Protein AF-A0A5J4L5X2-F1 (afdb_monomer)

Foldseek 3Di:
DDDDDDDDDDDPPPDDPDPPDDDPPDPDPVVVVVVVVVVVVVVVLVVQLVVQLVVLLVVLVPDPDPDPVVSVVSSVVSSVVSSVVVVVVVVVVVVVVVVVVVVVVVVVVVVVVVVVVVVVVVVVVVVVVVVVVVVD

Radius of gyration: 32.95 Å; Cα contacts (8 Å, |Δi|>4): 18; chains: 1; bounding box: 80×50×96 Å

Sequence (136 aa):
MTDSRTPDRPSPDGRPPGGRSRDGRAPDRRTVQAGIARMEGYLLWQAETDRARTDAEALVDALDWPTTAQRDELVALLARRQLDLSRQSVARVATRALQLRREYQQRYDALRRRVLVAALALLTALVLLNALLLAR

Mean predicted aligned error: 17.94 Å

Structure (mmCIF, N/CA/C/O backbone):
data_AF-A0A5J4L5X2-F1
#
_entry.id   AF-A0A5J4L5X2-F1
#
loop_
_atom_site.group_PDB
_atom_site.id
_atom_site.type_symbol
_atom_site.label_atom_id
_atom_site.label_alt_id
_atom_site.label_comp_id
_atom_site.label_asym_id
_atom_site.label_entity_id
_atom_site.label_seq_id
_atom_site.pdbx_PDB_ins_code
_atom_site.Cartn_x
_atom_site.Cartn_y
_atom_site.Cartn_z
_atom_site.occupancy
_atom_site.B_iso_or_equiv
_atom_site.auth_seq_id
_atom_site.auth_comp_id
_atom_site.auth_asym_id
_atom_site.auth_atom_id
_atom_site.pdbx_PDB_model_num
ATOM 1 N N . MET A 1 1 ? 50.137 28.278 51.235 1.00 44.22 1 MET A N 1
ATOM 2 C CA . MET A 1 1 ? 50.194 27.397 50.053 1.00 44.22 1 MET A CA 1
ATOM 3 C C . MET A 1 1 ? 49.083 27.853 49.129 1.00 44.22 1 MET A C 1
ATOM 5 O O . MET A 1 1 ? 47.921 27.556 49.356 1.00 44.22 1 MET A O 1
ATOM 9 N N . THR A 1 2 ? 49.454 28.773 48.252 1.00 45.34 2 THR A N 1
ATOM 10 C CA . THR A 1 2 ? 48.598 29.596 47.398 1.00 45.34 2 THR A CA 1
ATOM 11 C C . THR A 1 2 ? 48.347 28.822 46.109 1.00 45.34 2 THR A C 1
ATOM 13 O O . THR A 1 2 ? 49.321 28.420 45.481 1.00 45.34 2 THR A O 1
ATOM 16 N N . ASP A 1 3 ? 47.093 28.615 45.709 1.00 52.06 3 ASP A N 1
ATOM 17 C CA . ASP A 1 3 ? 46.786 28.233 44.328 1.00 52.06 3 ASP A CA 1
ATOM 18 C C . ASP A 1 3 ? 45.754 29.207 43.759 1.00 52.06 3 ASP A C 1
ATOM 20 O O . ASP A 1 3 ? 44.618 29.322 44.226 1.00 52.06 3 ASP A O 1
ATOM 24 N N . SER A 1 4 ? 46.237 29.982 42.798 1.00 51.19 4 SER A N 1
ATOM 25 C CA . SER A 1 4 ? 45.573 31.088 42.135 1.00 51.19 4 SER A CA 1
ATOM 26 C C . SER A 1 4 ? 44.853 30.541 40.912 1.00 51.19 4 SER A C 1
ATOM 28 O O . SER A 1 4 ? 45.456 30.399 39.850 1.00 51.19 4 SER A O 1
ATOM 30 N N . ARG A 1 5 ? 43.556 30.245 41.028 1.00 56.59 5 ARG A N 1
ATOM 31 C CA . ARG A 1 5 ? 42.747 29.873 39.863 1.00 56.59 5 ARG A CA 1
ATOM 32 C C . ARG A 1 5 ? 41.981 31.090 39.343 1.00 56.59 5 ARG A C 1
ATOM 34 O O . ARG A 1 5 ? 40.914 31.445 39.832 1.00 56.59 5 ARG A O 1
ATOM 41 N N . THR A 1 6 ? 42.589 31.736 38.354 1.00 67.31 6 THR A N 1
ATOM 42 C CA . THR A 1 6 ? 42.035 32.784 37.490 1.00 67.31 6 THR A CA 1
ATOM 43 C C . THR A 1 6 ? 40.705 32.334 36.866 1.00 67.31 6 THR A C 1
ATOM 45 O O . THR A 1 6 ? 40.677 31.267 36.251 1.00 67.31 6 THR A O 1
ATOM 48 N N . PRO A 1 7 ? 39.606 33.103 36.968 1.00 58.44 7 PRO A N 1
ATOM 49 C CA . PRO A 1 7 ? 38.406 32.829 36.193 1.00 58.44 7 PRO A CA 1
ATOM 50 C C . PRO A 1 7 ? 38.572 33.415 34.786 1.00 58.44 7 PRO A C 1
ATOM 52 O O . PRO A 1 7 ? 38.652 34.631 34.601 1.00 58.44 7 PRO A O 1
ATOM 55 N N . ASP A 1 8 ? 38.652 32.521 33.806 1.00 63.00 8 ASP A N 1
ATOM 56 C CA . ASP A 1 8 ? 38.657 32.833 32.381 1.00 63.00 8 ASP A CA 1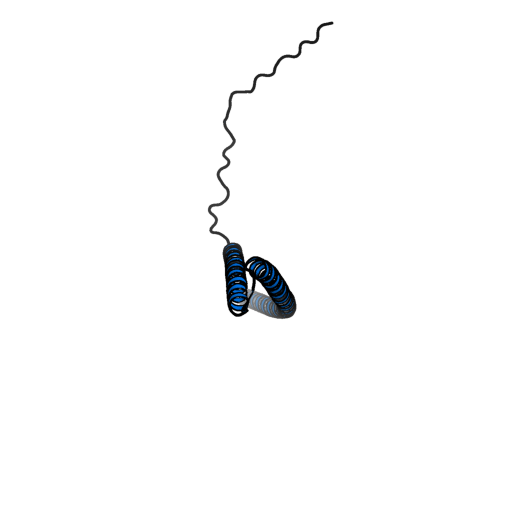
ATOM 57 C C . ASP A 1 8 ? 37.334 33.525 31.997 1.00 63.00 8 ASP A C 1
ATOM 59 O O . ASP A 1 8 ? 36.243 33.036 32.307 1.00 63.00 8 ASP A O 1
ATOM 63 N N . ARG A 1 9 ? 37.414 34.716 31.394 1.00 65.50 9 ARG A N 1
ATOM 64 C CA . ARG A 1 9 ? 36.236 35.486 30.964 1.00 65.50 9 ARG A CA 1
ATOM 65 C C . ARG A 1 9 ? 35.736 34.929 29.628 1.00 65.50 9 ARG A C 1
ATOM 67 O O . ARG A 1 9 ? 36.543 34.782 28.714 1.00 65.50 9 ARG A O 1
ATOM 74 N N . PRO A 1 10 ? 34.423 34.720 29.434 1.00 56.03 10 PRO A N 1
ATOM 75 C CA . PRO A 1 10 ? 33.899 34.405 28.114 1.00 56.03 10 PRO A CA 1
ATOM 76 C C . PRO A 1 10 ? 34.082 35.604 27.169 1.00 56.03 10 PRO A C 1
ATOM 78 O O . PRO A 1 10 ? 33.664 36.725 27.462 1.00 56.03 10 PRO A O 1
ATOM 81 N N . SER A 1 11 ? 34.738 35.342 26.039 1.00 58.25 11 SER A N 1
ATOM 82 C CA . SER A 1 11 ? 34.947 36.282 24.936 1.00 58.25 11 SER A CA 1
ATOM 83 C C . SER A 1 11 ? 33.599 36.760 24.354 1.00 58.25 11 SER A C 1
ATOM 85 O O . SER A 1 11 ? 32.712 35.928 24.149 1.00 58.25 11 SER A O 1
ATOM 87 N N . PRO A 1 12 ? 33.406 38.065 24.074 1.00 59.25 12 PRO A N 1
ATOM 88 C CA . PRO A 1 12 ? 32.102 38.650 23.754 1.00 59.25 12 PRO A CA 1
ATOM 89 C C . PRO A 1 12 ? 31.743 38.620 22.259 1.00 59.25 12 PRO A C 1
ATOM 91 O O . PRO A 1 12 ? 30.860 39.365 21.837 1.00 59.25 12 PRO A O 1
ATOM 94 N N . ASP A 1 13 ? 32.388 37.789 21.436 1.00 59.22 13 ASP A N 1
ATOM 95 C CA . ASP A 1 13 ? 32.025 37.696 20.017 1.00 59.22 13 ASP A CA 1
ATOM 96 C C . ASP A 1 13 ? 30.954 36.619 19.814 1.00 59.22 13 ASP A C 1
ATOM 98 O O . ASP A 1 13 ? 31.201 35.495 19.377 1.00 59.22 13 ASP A O 1
ATOM 102 N N . GLY A 1 14 ? 29.724 36.974 20.188 1.00 57.12 14 GLY A N 1
ATOM 103 C CA . GLY A 1 14 ? 28.508 36.190 19.973 1.00 57.12 14 GLY A CA 1
ATOM 104 C C . GLY A 1 14 ? 28.081 36.130 18.505 1.00 57.12 14 GLY A C 1
ATOM 105 O O . GLY A 1 14 ? 26.897 36.276 18.205 1.00 57.12 14 GLY A O 1
ATOM 106 N N . ARG A 1 15 ? 29.021 35.929 17.577 1.00 60.62 15 ARG A N 1
ATOM 107 C CA . ARG A 1 15 ? 28.717 35.699 16.167 1.00 60.62 15 ARG A CA 1
ATOM 108 C C . ARG A 1 15 ? 28.731 34.190 15.903 1.00 60.62 15 ARG A C 1
ATOM 110 O O . ARG A 1 15 ? 29.796 33.636 15.633 1.00 60.62 15 ARG A O 1
ATOM 117 N N . PRO A 1 16 ? 27.583 33.484 15.959 1.00 58.62 16 PRO A N 1
ATOM 118 C CA . PRO A 1 16 ? 27.545 32.128 15.440 1.00 58.62 16 PRO A CA 1
ATOM 119 C C . PRO A 1 16 ? 27.923 32.175 13.948 1.00 58.62 16 PRO A C 1
ATOM 121 O O . PRO A 1 16 ? 27.412 33.035 13.217 1.00 58.62 16 PRO A O 1
ATOM 124 N N . PRO A 1 17 ? 28.828 31.299 13.473 1.00 48.91 17 PRO A N 1
ATOM 125 C CA . PRO A 1 17 ? 29.139 31.205 12.056 1.00 48.91 17 PRO A CA 1
ATOM 126 C C . PRO A 1 17 ? 27.838 30.942 11.311 1.00 48.91 17 PRO A C 1
ATOM 128 O O . PRO A 1 17 ? 27.0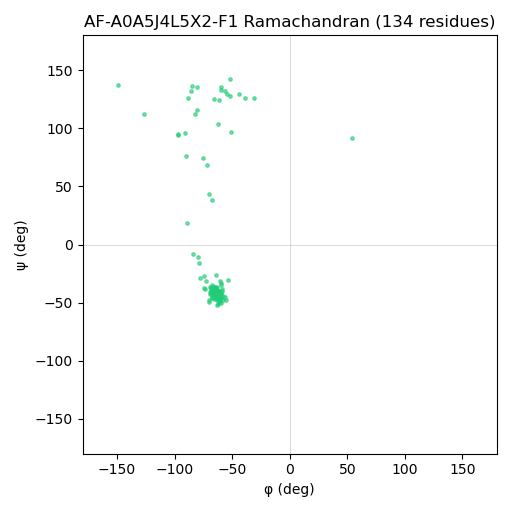35 30.108 11.728 1.00 48.91 17 PRO A O 1
ATOM 131 N N . GLY A 1 18 ? 27.621 31.703 10.239 1.00 50.56 18 GLY A N 1
ATOM 132 C CA . GLY A 1 18 ? 26.414 31.652 9.433 1.00 50.56 18 GLY A CA 1
ATOM 133 C C . GLY A 1 18 ? 26.081 30.226 9.017 1.00 50.56 18 GLY A C 1
ATOM 134 O O . GLY A 1 18 ? 26.557 29.738 7.994 1.00 50.56 18 GLY A O 1
ATOM 135 N N . GLY A 1 19 ? 25.193 29.594 9.780 1.00 50.66 19 GLY A N 1
ATOM 136 C CA . GLY A 1 19 ? 24.414 28.447 9.362 1.00 50.66 19 GLY A CA 1
ATOM 137 C C . GLY A 1 19 ? 23.380 28.936 8.363 1.00 50.66 19 GLY A C 1
ATOM 138 O O . GLY A 1 19 ? 22.194 28.986 8.668 1.00 50.66 19 GLY A O 1
ATOM 139 N N . ARG A 1 20 ? 23.835 29.363 7.177 1.00 54.12 20 ARG A N 1
ATOM 140 C CA . ARG A 1 20 ? 22.948 29.487 6.025 1.00 54.12 20 ARG A CA 1
ATOM 141 C C . ARG A 1 20 ? 22.443 28.085 5.740 1.00 54.12 20 ARG A C 1
ATOM 143 O O . ARG A 1 20 ? 23.182 27.221 5.273 1.00 54.12 20 ARG A O 1
ATOM 150 N N . SER A 1 21 ? 21.197 27.899 6.148 1.00 51.59 21 SER A N 1
ATOM 151 C CA . SER A 1 21 ? 20.346 26.749 5.946 1.00 51.59 21 SER A CA 1
ATOM 152 C C . SER A 1 21 ? 20.649 26.046 4.633 1.00 51.59 21 SER A C 1
ATOM 154 O O . SER A 1 21 ? 20.650 26.656 3.563 1.00 51.59 21 SER A O 1
ATOM 156 N N . ARG A 1 22 ? 20.898 24.743 4.769 1.00 54.69 22 ARG A N 1
ATOM 157 C CA . ARG A 1 22 ? 20.899 23.757 3.696 1.00 54.69 22 ARG A CA 1
ATOM 158 C C . ARG A 1 22 ? 19.762 24.033 2.711 1.00 54.69 22 ARG A C 1
ATOM 160 O O . ARG A 1 22 ? 18.600 24.078 3.099 1.00 54.69 22 ARG A O 1
ATOM 167 N N . ASP A 1 23 ? 20.156 24.142 1.450 1.00 51.75 23 ASP A N 1
ATOM 168 C CA . ASP A 1 23 ? 19.454 23.608 0.293 1.00 51.75 23 ASP A CA 1
ATOM 169 C C . ASP A 1 23 ? 17.980 24.004 0.128 1.00 51.75 23 ASP A C 1
ATOM 171 O O . ASP A 1 23 ? 17.064 23.257 0.458 1.00 51.75 23 ASP A O 1
ATOM 175 N N . GLY A 1 24 ? 17.752 25.100 -0.601 1.00 53.69 24 GLY A N 1
ATOM 176 C CA . GLY A 1 24 ? 16.531 25.316 -1.390 1.00 53.69 24 GLY A CA 1
ATOM 177 C C . GLY A 1 24 ? 16.406 24.347 -2.579 1.00 53.69 24 GLY A C 1
ATOM 178 O O . GLY A 1 24 ? 15.999 24.743 -3.669 1.00 53.69 24 GLY A O 1
ATOM 179 N N . ARG A 1 25 ? 16.806 23.080 -2.412 1.00 63.19 25 ARG A N 1
ATOM 180 C CA . ARG A 1 25 ? 16.616 22.033 -3.416 1.00 63.19 25 ARG A CA 1
ATOM 181 C C . ARG A 1 25 ? 15.184 21.545 -3.273 1.00 63.19 25 ARG A C 1
ATOM 183 O O . ARG A 1 25 ? 14.833 20.987 -2.235 1.00 63.19 25 ARG A O 1
ATOM 190 N N . ALA A 1 26 ? 14.374 21.759 -4.310 1.00 66.69 26 ALA A N 1
ATOM 191 C CA . ALA A 1 26 ? 13.047 21.162 -4.403 1.00 66.69 26 ALA A CA 1
ATOM 192 C C . ALA A 1 26 ? 13.140 19.682 -3.982 1.00 66.69 26 ALA A C 1
ATOM 194 O O . ALA A 1 26 ? 14.056 18.990 -4.446 1.00 66.69 26 ALA A O 1
ATOM 195 N N . PRO A 1 27 ? 12.279 19.220 -3.057 1.00 68.69 27 PRO A N 1
ATOM 196 C CA . PRO A 1 27 ? 12.388 17.878 -2.511 1.00 68.69 27 PRO A CA 1
ATOM 197 C C . PRO A 1 27 ? 12.386 16.870 -3.658 1.00 68.69 27 PRO A C 1
ATOM 199 O O . PRO A 1 27 ? 11.548 16.938 -4.559 1.00 68.69 27 PRO A O 1
ATOM 202 N N . ASP A 1 28 ? 13.371 15.969 -3.647 1.00 83.88 28 ASP A N 1
ATOM 203 C CA . ASP A 1 28 ? 13.492 14.926 -4.660 1.00 83.88 28 ASP A CA 1
ATOM 204 C C . ASP A 1 28 ? 12.163 14.166 -4.784 1.00 83.88 28 ASP A C 1
ATOM 206 O O . ASP A 1 28 ? 11.481 13.885 -3.798 1.00 83.88 28 ASP A O 1
ATOM 210 N N . ARG A 1 29 ? 11.780 13.785 -6.003 1.00 79.56 29 ARG A N 1
ATOM 211 C CA . ARG A 1 29 ? 10.499 13.115 -6.269 1.00 79.56 29 ARG A CA 1
ATOM 212 C C . ARG A 1 29 ? 10.304 11.874 -5.391 1.00 79.56 29 ARG A C 1
ATOM 214 O O . ARG A 1 29 ? 9.178 11.540 -5.030 1.00 79.56 29 ARG A O 1
ATOM 221 N N . ARG A 1 30 ? 11.397 11.202 -5.012 1.00 77.81 30 ARG A N 1
ATOM 222 C CA . ARG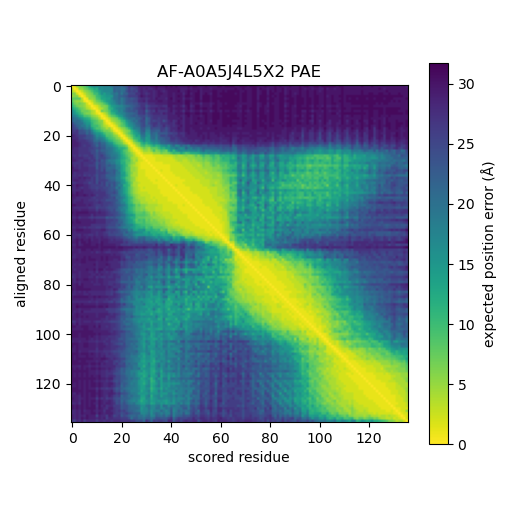 A 1 30 ? 11.376 10.049 -4.101 1.00 77.81 30 ARG A CA 1
ATOM 223 C C . ARG A 1 30 ? 11.018 10.424 -2.665 1.00 77.81 30 ARG A C 1
ATOM 225 O O . ARG A 1 30 ? 10.320 9.648 -2.020 1.00 77.81 30 ARG A O 1
ATOM 232 N N . THR A 1 31 ? 11.462 11.578 -2.165 1.00 83.31 31 THR A N 1
ATOM 233 C CA . THR A 1 31 ? 11.133 12.028 -0.803 1.00 83.31 31 THR A CA 1
ATOM 234 C C . THR A 1 31 ? 9.685 12.491 -0.719 1.00 83.31 31 THR A C 1
ATOM 236 O O . THR A 1 31 ? 9.000 12.134 0.237 1.00 83.31 31 THR A O 1
ATOM 239 N N . VAL A 1 32 ? 9.184 13.173 -1.755 1.00 86.38 32 VAL A N 1
ATOM 240 C CA . VAL A 1 32 ? 7.758 13.521 -1.874 1.00 86.38 32 VAL A CA 1
ATOM 241 C C . VAL A 1 32 ? 6.897 12.256 -1.907 1.00 86.38 32 VAL A C 1
ATOM 243 O O . VAL A 1 32 ? 5.961 12.133 -1.121 1.00 86.38 32 VAL A O 1
ATOM 246 N N . GLN A 1 33 ? 7.254 11.267 -2.736 1.00 84.38 33 GLN A N 1
ATOM 247 C CA .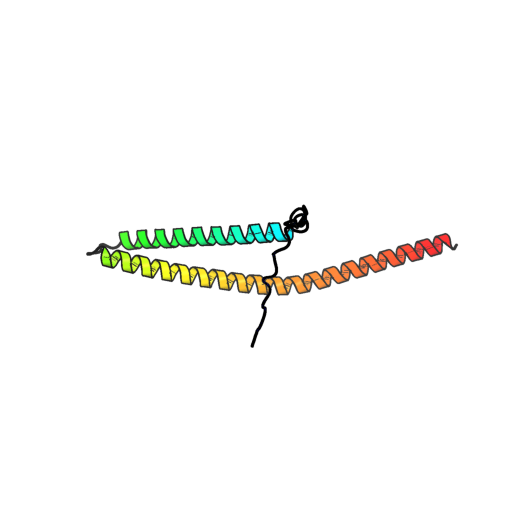 GLN A 1 33 ? 6.514 10.004 -2.814 1.00 84.38 33 GLN A CA 1
ATOM 248 C C . GLN A 1 33 ? 6.534 9.226 -1.489 1.00 84.38 33 GLN A C 1
ATOM 250 O O . GLN A 1 33 ? 5.520 8.653 -1.095 1.00 84.38 33 GLN A O 1
ATOM 255 N N . ALA A 1 34 ? 7.674 9.204 -0.792 1.00 84.38 34 ALA A N 1
ATOM 256 C CA . ALA A 1 34 ? 7.787 8.564 0.516 1.00 84.38 34 ALA A CA 1
ATOM 257 C C . ALA A 1 34 ? 6.933 9.275 1.579 1.00 84.38 34 ALA A C 1
ATOM 259 O O . ALA A 1 34 ? 6.327 8.614 2.422 1.00 84.38 34 ALA A O 1
ATOM 260 N N . GLY A 1 35 ? 6.854 10.608 1.519 1.00 88.69 35 GLY A N 1
ATOM 261 C CA . GLY A 1 35 ? 5.976 11.407 2.370 1.00 88.69 35 GLY A CA 1
ATOM 262 C C . GLY A 1 35 ? 4.499 11.092 2.137 1.00 88.69 35 GLY A C 1
ATOM 263 O O . GLY A 1 35 ? 3.783 10.819 3.098 1.00 88.69 35 GLY A O 1
ATOM 264 N N . ILE A 1 36 ? 4.065 11.051 0.872 1.00 91.69 36 ILE A N 1
ATOM 265 C CA . ILE A 1 36 ? 2.686 10.703 0.491 1.00 91.69 36 ILE A CA 1
ATOM 266 C C . ILE A 1 36 ? 2.328 9.298 0.980 1.00 91.69 36 ILE A C 1
ATOM 268 O O . ILE A 1 36 ? 1.349 9.148 1.701 1.00 91.69 36 ILE A O 1
ATOM 272 N N . ALA A 1 37 ? 3.166 8.294 0.706 1.00 83.94 37 ALA A N 1
ATOM 273 C CA . ALA A 1 37 ? 2.910 6.920 1.142 1.00 83.94 37 ALA A CA 1
ATOM 274 C C . ALA A 1 37 ? 2.796 6.791 2.674 1.00 83.94 37 ALA A C 1
ATOM 276 O O . ALA A 1 37 ? 2.006 5.997 3.186 1.00 83.94 37 ALA A O 1
ATOM 277 N N . ARG A 1 38 ? 3.572 7.582 3.428 1.00 87.12 38 ARG A N 1
ATOM 278 C CA . ARG A 1 38 ? 3.488 7.609 4.894 1.00 87.12 38 ARG A CA 1
ATOM 279 C C . ARG A 1 38 ? 2.183 8.240 5.380 1.00 87.12 38 ARG A C 1
ATOM 281 O O . ARG A 1 38 ? 1.600 7.730 6.333 1.00 87.12 38 ARG A O 1
ATOM 288 N N . MET A 1 39 ? 1.737 9.322 4.741 1.00 93.62 39 MET A N 1
ATOM 289 C CA . MET A 1 39 ? 0.457 9.962 5.054 1.00 93.62 39 MET A CA 1
ATOM 290 C C . MET A 1 39 ? -0.718 9.049 4.708 1.00 93.62 39 MET A C 1
ATOM 292 O O . MET A 1 39 ? -1.572 8.833 5.558 1.00 93.62 39 MET A O 1
ATOM 296 N N . GLU A 1 40 ? -0.724 8.445 3.519 1.00 89.25 40 GLU A N 1
ATOM 297 C CA . GLU A 1 40 ? -1.737 7.464 3.110 1.00 89.25 40 GLU A CA 1
ATOM 298 C C . GLU A 1 40 ? -1.812 6.294 4.095 1.00 89.25 40 GLU A C 1
ATOM 300 O O . GLU A 1 40 ? -2.899 5.931 4.534 1.00 89.25 40 GLU A O 1
ATOM 305 N N . GLY A 1 41 ? -0.664 5.748 4.514 1.00 88.50 41 GLY A N 1
ATOM 306 C CA . GLY A 1 41 ? -0.621 4.675 5.508 1.00 88.50 41 GLY A CA 1
ATOM 307 C C . GLY A 1 41 ? -1.183 5.092 6.869 1.00 88.50 41 GLY A C 1
ATOM 308 O O . GLY A 1 41 ? -1.904 4.320 7.499 1.00 88.50 41 GLY A O 1
ATOM 309 N N . TYR A 1 42 ? -0.892 6.317 7.314 1.00 89.88 42 TYR A N 1
ATOM 310 C CA . TYR A 1 42 ? -1.458 6.859 8.549 1.00 89.88 42 TYR A CA 1
ATOM 311 C C . TYR A 1 42 ? -2.976 7.056 8.445 1.00 89.88 42 TYR A C 1
ATOM 313 O O . TYR A 1 42 ? -3.699 6.642 9.348 1.00 89.88 42 TYR A O 1
ATOM 321 N N . LEU A 1 43 ? -3.465 7.626 7.341 1.00 93.81 43 LEU A N 1
ATOM 322 C CA . LEU A 1 43 ? -4.894 7.852 7.111 1.00 93.81 43 LEU A CA 1
ATOM 323 C C . LEU A 1 43 ? -5.671 6.536 7.020 1.00 93.81 43 LEU A C 1
ATOM 325 O O . LEU A 1 43 ? -6.735 6.414 7.619 1.00 93.81 43 LEU A O 1
ATOM 329 N N . LEU A 1 44 ? -5.115 5.534 6.335 1.00 92.12 44 LEU A N 1
ATOM 330 C CA . LEU A 1 44 ? -5.709 4.201 6.259 1.00 92.12 44 LEU A CA 1
ATOM 331 C C . LEU A 1 44 ? -5.811 3.563 7.652 1.00 92.12 44 LEU A C 1
ATOM 333 O O . LEU A 1 44 ? -6.835 2.983 7.996 1.00 92.12 44 LEU A O 1
ATOM 337 N N . TRP A 1 45 ? -4.764 3.706 8.471 1.00 87.50 45 TRP A N 1
ATOM 338 C CA . TRP A 1 45 ? -4.750 3.192 9.839 1.00 87.50 4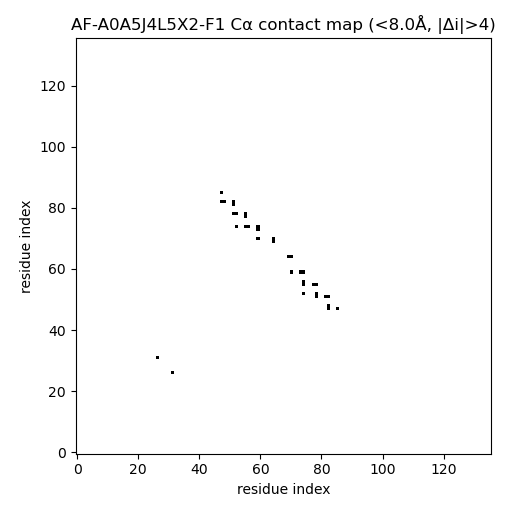5 TRP A CA 1
ATOM 339 C C . TRP A 1 45 ? -5.759 3.904 10.752 1.00 87.50 45 TRP A C 1
ATOM 341 O O . TRP A 1 45 ? -6.417 3.249 11.560 1.00 87.50 45 TRP A O 1
ATOM 351 N N . GLN A 1 46 ? -5.895 5.228 10.628 1.00 89.50 46 GLN A N 1
ATOM 352 C CA . GLN A 1 46 ? -6.914 5.992 11.356 1.00 89.50 46 GLN A CA 1
ATOM 353 C C . GLN A 1 46 ? -8.324 5.532 10.967 1.00 89.50 46 GLN A C 1
ATOM 355 O O . GLN A 1 46 ? -9.090 5.153 11.846 1.00 89.50 46 GLN A O 1
ATOM 360 N N . ALA A 1 47 ? -8.620 5.441 9.666 1.00 90.69 47 ALA A N 1
ATOM 361 C CA . ALA A 1 47 ? -9.925 4.996 9.178 1.00 90.69 47 ALA A CA 1
ATOM 362 C C . ALA A 1 47 ? -10.278 3.568 9.631 1.00 90.69 47 ALA A C 1
ATOM 364 O O . ALA A 1 47 ? -11.415 3.302 10.013 1.00 90.69 47 ALA A O 1
ATOM 365 N N . GLU A 1 48 ? -9.306 2.652 9.628 1.00 86.38 48 GLU A N 1
ATOM 366 C CA . GLU A 1 48 ? -9.499 1.283 10.122 1.00 86.38 48 GLU A CA 1
ATOM 367 C C . GLU A 1 48 ? -9.778 1.250 11.632 1.00 86.38 48 GLU A C 1
ATOM 369 O O . GLU A 1 48 ? -10.602 0.467 12.099 1.00 86.38 48 GLU A O 1
ATOM 374 N N . THR A 1 49 ? -9.118 2.123 12.398 1.00 84.81 49 THR A N 1
ATOM 375 C CA . THR A 1 49 ? -9.326 2.230 13.849 1.00 84.81 49 THR A CA 1
ATOM 376 C C . THR A 1 49 ? -10.720 2.758 14.170 1.00 84.81 49 THR A C 1
ATOM 378 O O . THR A 1 49 ? -11.407 2.184 15.017 1.00 84.81 49 THR A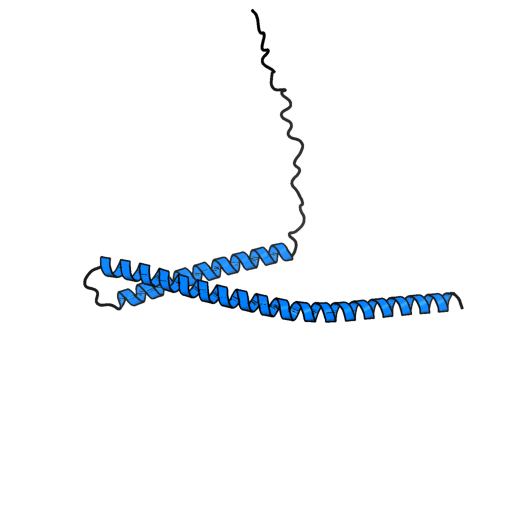 O 1
ATOM 381 N N . ASP A 1 50 ? -11.153 3.808 13.472 1.00 89.44 50 ASP A N 1
ATOM 382 C CA . ASP A 1 50 ? -12.488 4.385 13.641 1.00 89.44 50 ASP A CA 1
ATOM 383 C C . ASP A 1 50 ? -13.569 3.370 13.267 1.00 89.44 50 ASP A C 1
ATOM 385 O O . ASP A 1 50 ? -14.512 3.155 14.026 1.00 89.44 50 ASP A O 1
ATOM 389 N N . ARG A 1 51 ? -13.384 2.655 12.152 1.00 84.75 51 ARG A N 1
ATOM 390 C CA . ARG A 1 51 ? -14.303 1.601 11.718 1.00 84.75 51 ARG A CA 1
ATOM 391 C C . ARG A 1 51 ? -14.412 0.466 12.734 1.00 84.75 51 ARG A C 1
ATOM 393 O O . ARG A 1 51 ? -15.519 0.089 13.102 1.00 84.75 51 ARG A O 1
ATOM 400 N N . ALA A 1 52 ? -13.281 -0.047 13.221 1.00 77.88 52 ALA A N 1
ATOM 401 C CA . ALA A 1 52 ? -13.269 -1.109 14.226 1.00 77.88 52 ALA A CA 1
ATOM 402 C C . ALA A 1 52 ? -13.974 -0.686 15.524 1.00 77.88 52 ALA A C 1
ATOM 404 O O . ALA A 1 52 ? -14.604 -1.515 16.182 1.00 77.88 52 ALA A O 1
ATOM 405 N N . ARG A 1 53 ? -13.885 0.600 15.885 1.00 80.25 53 ARG A N 1
ATOM 406 C CA . ARG A 1 53 ? -14.589 1.164 17.036 1.00 80.25 53 ARG A CA 1
ATOM 407 C C . ARG A 1 53 ? -16.096 1.243 16.801 1.00 80.25 53 ARG A C 1
ATOM 409 O O . ARG A 1 53 ? -16.844 0.758 17.642 1.00 80.25 53 ARG A O 1
ATOM 416 N N . THR A 1 54 ? -16.533 1.793 15.670 1.00 85.81 54 THR A N 1
ATOM 417 C CA . THR A 1 54 ? -17.961 1.875 15.323 1.00 85.81 54 THR A CA 1
ATOM 418 C C . THR A 1 54 ? -18.603 0.491 15.239 1.00 85.81 54 THR A C 1
ATOM 420 O O . THR A 1 54 ? -19.690 0.289 15.773 1.00 85.81 54 THR A O 1
ATOM 423 N N . ASP A 1 55 ? -17.916 -0.483 14.639 1.00 77.31 55 ASP A N 1
ATOM 424 C CA . ASP A 1 55 ? -18.409 -1.860 14.545 1.00 77.31 55 ASP A CA 1
ATOM 425 C C . ASP A 1 55 ? -18.539 -2.512 15.936 1.00 77.31 55 ASP A C 1
ATOM 427 O O . ASP A 1 55 ? -19.503 -3.233 16.197 1.00 77.31 55 ASP A O 1
ATOM 431 N N . ALA A 1 56 ? -17.600 -2.241 16.851 1.00 72.81 56 ALA A N 1
ATOM 432 C CA . ALA A 1 56 ? -17.675 -2.723 18.229 1.00 72.81 56 ALA A CA 1
ATOM 433 C C . ALA A 1 56 ? -18.819 -2.061 19.018 1.00 72.81 56 ALA A C 1
ATOM 435 O O . ALA A 1 56 ? -19.544 -2.756 19.724 1.00 72.81 56 ALA A O 1
ATOM 436 N N . GLU A 1 57 ? -19.013 -0.747 18.880 1.00 75.44 57 GLU A N 1
ATOM 437 C CA . GLU A 1 57 ? -20.119 -0.018 19.517 1.00 75.44 57 GLU A CA 1
ATOM 438 C C . GLU A 1 57 ? -21.481 -0.549 19.032 1.00 75.44 57 GLU A C 1
ATOM 440 O O . GLU A 1 57 ? -22.328 -0.896 19.854 1.00 75.44 57 GLU A O 1
ATOM 445 N N . ALA A 1 58 ? -21.649 -0.734 17.717 1.00 78.44 58 ALA A N 1
ATOM 446 C CA . ALA A 1 58 ? -22.878 -1.264 17.124 1.00 78.44 58 ALA A CA 1
ATOM 447 C C . ALA A 1 58 ? -23.177 -2.713 17.543 1.00 78.44 58 ALA A C 1
ATOM 449 O O . ALA A 1 58 ? -24.332 -3.065 17.785 1.00 78.44 58 ALA A O 1
ATOM 450 N N . LEU A 1 59 ? -22.148 -3.563 17.645 1.00 70.56 59 LEU A N 1
ATOM 451 C CA . LEU A 1 59 ? -22.320 -4.941 18.100 1.00 70.56 59 LEU A CA 1
ATOM 452 C C . LEU A 1 59 ? -22.779 -4.980 19.557 1.00 70.56 59 LEU A C 1
ATOM 454 O O . LEU A 1 59 ? -23.654 -5.768 19.897 1.00 70.56 59 LEU A O 1
ATOM 458 N N . VAL A 1 60 ? -22.204 -4.137 20.415 1.00 69.06 60 VAL A N 1
ATOM 459 C CA . VAL A 1 60 ? -22.554 -4.152 21.833 1.00 69.06 60 VAL A CA 1
ATOM 460 C C . VAL A 1 60 ? -23.890 -3.456 22.104 1.00 69.06 60 VAL A C 1
ATOM 462 O O . VAL A 1 60 ? -24.611 -3.895 22.993 1.00 69.06 60 VAL A O 1
ATOM 465 N N . ASP A 1 61 ? -24.296 -2.475 21.298 1.00 73.12 61 ASP A N 1
ATOM 466 C CA . ASP A 1 61 ? -25.663 -1.927 21.332 1.00 73.12 61 ASP A CA 1
ATOM 467 C C . ASP A 1 61 ? -26.742 -2.939 20.938 1.00 73.12 61 ASP A C 1
ATOM 469 O O . ASP A 1 61 ? -27.879 -2.827 21.389 1.00 73.12 61 ASP A O 1
ATOM 473 N N . ALA A 1 62 ? -26.396 -3.944 20.131 1.00 68.50 62 ALA A N 1
ATOM 474 C CA . ALA A 1 62 ? -27.319 -5.002 19.732 1.00 68.50 62 ALA A CA 1
ATOM 475 C C . ALA A 1 62 ? -27.503 -6.102 20.795 1.00 68.50 62 ALA A C 1
ATOM 477 O O . ALA A 1 62 ? -28.391 -6.944 20.646 1.00 68.50 62 ALA A O 1
ATOM 478 N N . LEU A 1 63 ? -26.680 -6.132 21.850 1.00 63.69 63 LEU A N 1
ATOM 479 C CA . LEU A 1 63 ? -26.891 -7.039 22.976 1.00 63.69 63 LEU A CA 1
ATOM 480 C C . LEU A 1 63 ? -27.854 -6.384 23.974 1.00 63.69 63 LEU A C 1
ATOM 482 O O . LEU A 1 63 ? -27.662 -5.241 24.363 1.00 63.69 63 LEU A O 1
ATOM 486 N N . ASP A 1 64 ? -28.873 -7.111 24.425 1.00 60.69 64 ASP A N 1
ATOM 487 C CA . ASP A 1 64 ? -29.737 -6.692 25.538 1.00 60.69 64 ASP A CA 1
ATOM 488 C C . ASP A 1 64 ? -28.956 -6.886 26.852 1.00 60.69 64 ASP A C 1
ATOM 490 O O . ASP A 1 64 ? -29.073 -7.904 27.541 1.00 60.69 64 ASP A O 1
ATOM 494 N N . TRP A 1 65 ? -27.992 -5.992 27.102 1.00 60.31 65 TRP A N 1
ATOM 495 C CA . TRP A 1 65 ? -27.027 -6.132 28.190 1.00 60.31 65 TRP A CA 1
ATOM 496 C C . TRP A 1 65 ? -27.590 -5.584 29.507 1.00 60.31 65 TRP A C 1
ATOM 498 O O . TRP A 1 65 ? -28.129 -4.481 29.560 1.00 60.31 65 TRP A O 1
ATOM 508 N N . PRO A 1 66 ? -27.399 -6.306 30.621 1.00 59.62 66 PRO A N 1
ATOM 509 C CA . PRO A 1 66 ? -27.934 -5.893 31.912 1.00 59.62 66 PRO A CA 1
ATOM 510 C C . PRO A 1 66 ? -27.110 -4.795 32.613 1.00 59.62 66 PRO A C 1
ATOM 512 O O . PRO A 1 66 ? -27.626 -4.184 33.546 1.00 59.62 66 PRO A O 1
ATOM 515 N N . THR A 1 67 ? -25.852 -4.514 32.215 1.00 68.56 67 THR A N 1
ATOM 516 C CA . THR A 1 67 ? -25.036 -3.431 32.817 1.00 68.56 67 THR A CA 1
ATOM 517 C C . THR A 1 67 ? -24.035 -2.775 31.849 1.00 68.56 67 THR A C 1
ATOM 519 O O . THR A 1 67 ? -23.321 -3.454 31.111 1.00 68.56 67 THR A O 1
ATOM 522 N N . THR A 1 68 ? -23.924 -1.441 31.899 1.00 71.62 68 THR A N 1
ATOM 523 C CA . THR A 1 68 ? -23.054 -0.619 31.028 1.00 71.62 68 THR A CA 1
ATOM 524 C C . THR A 1 68 ? -21.566 -0.965 31.160 1.00 71.62 68 THR A C 1
ATOM 526 O O . THR A 1 68 ? -20.826 -0.913 30.184 1.00 71.62 68 THR A O 1
ATOM 529 N N . ALA A 1 69 ? -21.132 -1.399 32.350 1.00 73.00 69 ALA A N 1
ATOM 530 C CA . ALA A 1 69 ? -19.742 -1.776 32.612 1.00 73.00 69 ALA A CA 1
ATOM 531 C C . ALA A 1 69 ? -19.300 -3.028 31.829 1.00 73.00 69 ALA A C 1
ATOM 533 O O . ALA A 1 69 ? -18.172 -3.092 31.348 1.00 73.00 69 ALA A O 1
ATOM 534 N N . GLN A 1 70 ? -20.197 -4.005 31.653 1.00 70.25 70 GLN A N 1
ATOM 535 C CA . GLN A 1 70 ? -19.920 -5.213 30.866 1.00 70.25 70 GLN A CA 1
ATOM 536 C C . GLN A 1 70 ? -19.881 -4.910 29.362 1.00 70.25 70 GLN A C 1
ATOM 538 O O . GLN A 1 70 ? -19.107 -5.526 28.627 1.00 70.25 70 GLN A O 1
ATOM 543 N N . ARG A 1 71 ? -20.673 -3.924 28.913 1.00 74.56 71 ARG A N 1
ATOM 544 C CA . ARG A 1 71 ? -20.634 -3.400 27.542 1.00 74.56 71 ARG A CA 1
ATOM 545 C C . ARG A 1 71 ? -19.276 -2.777 27.226 1.00 74.56 71 ARG A C 1
ATOM 547 O O . ARG A 1 71 ? -18.652 -3.168 26.243 1.00 74.56 71 ARG A O 1
ATOM 554 N N . ASP A 1 72 ? -18.787 -1.876 28.073 1.00 74.69 72 ASP A N 1
ATOM 555 C CA . ASP A 1 72 ? -17.535 -1.152 27.813 1.00 74.69 72 ASP A CA 1
ATOM 556 C C . ASP A 1 72 ? -16.309 -2.082 27.762 1.00 74.69 72 ASP A C 1
ATOM 558 O O . ASP A 1 72 ? -15.426 -1.917 26.914 1.00 74.69 72 ASP A O 1
ATOM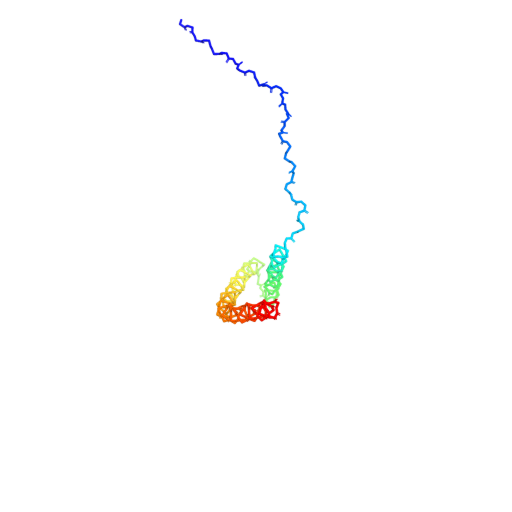 562 N N . GLU A 1 73 ? -16.271 -3.106 28.618 1.00 78.75 73 GLU A N 1
ATOM 563 C CA . GLU A 1 73 ? -15.182 -4.087 28.636 1.00 78.75 73 GLU A CA 1
ATOM 564 C C . GLU A 1 73 ? -15.161 -4.955 27.363 1.00 78.75 73 GLU A C 1
ATOM 566 O O . GLU A 1 73 ? -14.099 -5.178 26.772 1.00 78.75 73 GLU A O 1
ATOM 571 N N . LEU A 1 74 ? -16.334 -5.374 26.873 1.00 77.06 74 LEU A N 1
ATOM 572 C CA . LEU A 1 74 ? -16.466 -6.102 25.607 1.00 77.06 74 LEU A CA 1
ATOM 573 C C . LEU A 1 74 ? -16.083 -5.246 24.397 1.00 77.06 74 LEU A C 1
ATOM 575 O O . LEU A 1 74 ? -15.358 -5.735 23.525 1.00 77.06 74 LEU A O 1
ATOM 579 N N . VAL A 1 75 ? -16.508 -3.976 24.354 1.00 76.31 75 VAL A N 1
ATOM 580 C CA . VAL A 1 75 ? -16.121 -3.031 23.290 1.00 76.31 75 VAL A CA 1
ATOM 581 C C . VAL A 1 75 ? -14.600 -2.895 23.239 1.00 76.31 75 VAL A C 1
ATOM 583 O O . VAL A 1 75 ? -14.004 -3.025 22.167 1.00 76.31 75 VAL A O 1
ATOM 586 N N . ALA A 1 76 ? -13.946 -2.700 24.388 1.00 78.88 76 ALA A N 1
ATOM 587 C CA . ALA A 1 76 ? -12.492 -2.576 24.453 1.00 78.88 76 ALA A CA 1
ATOM 588 C C . ALA A 1 76 ? -11.775 -3.848 23.963 1.00 78.88 76 ALA A C 1
ATOM 590 O O . ALA A 1 76 ? -10.783 -3.766 23.229 1.00 78.88 76 ALA A O 1
ATOM 591 N N . LEU A 1 77 ? -12.284 -5.027 24.332 1.00 81.94 77 LEU A N 1
ATOM 592 C CA . LEU A 1 77 ? -11.694 -6.310 23.952 1.00 81.94 77 LEU A CA 1
ATOM 593 C C . LEU A 1 77 ? -11.856 -6.601 22.450 1.00 81.94 77 LEU A C 1
ATOM 595 O O . LEU A 1 77 ? -10.905 -7.037 21.794 1.00 81.94 77 LEU A O 1
ATOM 599 N N . LEU A 1 78 ? -13.034 -6.316 21.888 1.00 73.88 78 LEU A N 1
ATOM 600 C CA . LEU A 1 78 ? -13.331 -6.474 20.462 1.00 73.88 78 LEU A CA 1
ATOM 601 C C . LEU A 1 78 ? -12.546 -5.487 19.603 1.00 73.88 78 LEU A C 1
ATOM 603 O O . LEU A 1 78 ? -11.924 -5.907 18.627 1.00 73.88 78 LEU A O 1
ATOM 607 N N . ALA A 1 79 ? -12.499 -4.212 19.995 1.00 75.50 79 ALA A N 1
ATOM 608 C CA . ALA A 1 79 ? -11.710 -3.199 19.301 1.00 75.50 79 ALA A CA 1
ATOM 609 C C . ALA A 1 79 ? -10.231 -3.604 19.248 1.00 75.50 79 ALA A C 1
ATOM 611 O O . ALA A 1 79 ? -9.598 -3.555 18.193 1.00 75.50 79 ALA A O 1
ATOM 612 N N . ARG A 1 80 ? -9.683 -4.098 20.365 1.00 83.69 80 ARG A N 1
ATOM 613 C CA . ARG A 1 80 ? -8.294 -4.567 20.414 1.00 83.69 80 ARG A CA 1
ATOM 614 C C . ARG A 1 80 ? -8.060 -5.785 19.525 1.00 83.69 80 ARG A C 1
ATOM 616 O O . ARG A 1 80 ? -7.072 -5.821 18.794 1.00 83.69 80 ARG A O 1
ATOM 623 N N . ARG A 1 81 ? -8.986 -6.747 19.529 1.00 81.62 81 ARG A N 1
ATOM 624 C CA . ARG A 1 81 ? -8.902 -7.939 18.677 1.00 81.62 81 ARG A CA 1
ATOM 625 C C . ARG A 1 81 ? -8.982 -7.600 17.189 1.00 81.62 81 ARG A C 1
ATOM 627 O O . ARG A 1 81 ? -8.199 -8.146 16.414 1.00 81.62 81 ARG A O 1
ATOM 634 N N . GLN A 1 82 ? -9.880 -6.700 16.795 1.00 76.81 82 GLN A N 1
ATOM 635 C CA . GLN A 1 82 ? -10.004 -6.259 15.404 1.00 76.81 82 GLN A CA 1
ATOM 636 C C . GLN A 1 82 ? -8.752 -5.514 14.941 1.00 76.81 82 GLN A C 1
ATOM 638 O O . GLN A 1 82 ? -8.210 -5.835 13.886 1.00 76.81 82 GLN A O 1
ATOM 643 N N . LEU A 1 83 ? -8.206 -4.618 15.767 1.00 81.75 83 LEU A N 1
ATOM 644 C CA . LEU A 1 83 ? -6.952 -3.926 15.458 1.00 81.75 83 LEU A CA 1
ATOM 645 C C . LEU A 1 83 ? -5.778 -4.893 15.262 1.00 81.75 83 LEU A C 1
ATOM 647 O O . LEU A 1 83 ? -4.977 -4.712 14.343 1.00 81.75 83 LEU A O 1
ATOM 651 N N . ASP A 1 84 ? -5.666 -5.926 16.095 1.00 84.31 84 ASP A N 1
ATOM 652 C CA . ASP A 1 84 ? -4.599 -6.918 15.962 1.00 84.31 84 ASP A CA 1
ATOM 653 C C . ASP A 1 84 ? -4.766 -7.781 14.701 1.00 84.31 84 ASP A C 1
ATOM 655 O O . ASP A 1 84 ? -3.778 -8.060 14.011 1.00 84.31 84 ASP A O 1
ATOM 659 N N . LEU A 1 85 ? -5.999 -8.145 14.335 1.00 80.38 85 LEU A N 1
ATOM 660 C CA . LEU A 1 85 ? -6.285 -8.852 13.083 1.00 80.38 85 LEU A CA 1
ATOM 661 C C . LEU A 1 85 ? -5.964 -7.992 11.853 1.00 80.38 85 LEU A C 1
ATOM 663 O O . LEU A 1 85 ? -5.280 -8.474 10.941 1.00 80.38 85 LEU A O 1
ATOM 667 N N . SER A 1 86 ? -6.371 -6.721 11.848 1.00 71.31 86 SER A N 1
ATOM 668 C CA . SER A 1 86 ? -6.078 -5.780 10.760 1.00 71.31 86 SER A CA 1
ATOM 669 C C . SER A 1 86 ? -4.576 -5.501 10.636 1.00 71.31 86 SER A C 1
ATOM 671 O O . SER A 1 86 ? -4.033 -5.470 9.531 1.00 71.31 86 SER A O 1
ATOM 673 N N . ARG A 1 87 ? -3.833 -5.423 11.749 1.00 80.88 87 ARG A N 1
ATOM 674 C CA . ARG A 1 87 ? -2.357 -5.345 11.711 1.00 80.88 87 ARG A CA 1
ATOM 675 C C . ARG A 1 87 ? -1.729 -6.570 11.064 1.00 80.88 87 ARG A C 1
ATOM 677 O O . ARG A 1 87 ? -0.841 -6.436 10.223 1.00 80.88 87 ARG A O 1
ATOM 684 N N . GLN A 1 88 ? -2.172 -7.767 11.441 1.00 82.56 88 GLN A N 1
ATOM 685 C CA . GLN A 1 88 ? -1.622 -9.010 10.901 1.00 82.56 88 GLN A CA 1
ATOM 686 C C . GLN A 1 88 ? -1.942 -9.204 9.415 1.00 82.56 88 GLN A C 1
ATOM 688 O O . GLN A 1 88 ? -1.135 -9.796 8.690 1.00 82.56 88 GLN A O 1
ATOM 693 N N . SER A 1 89 ? -3.112 -8.763 8.952 1.00 73.81 89 SER A N 1
ATOM 694 C CA . SER A 1 89 ? -3.492 -8.852 7.540 1.00 73.81 89 SER A CA 1
ATOM 695 C C . SER A 1 89 ? -2.671 -7.878 6.690 1.00 73.81 89 SER A C 1
ATOM 697 O O . SER A 1 89 ? -2.045 -8.306 5.716 1.00 73.81 89 SER A O 1
ATOM 699 N N . VAL A 1 90 ? -2.547 -6.617 7.117 1.00 77.06 90 VAL A N 1
ATOM 700 C CA . VAL A 1 90 ? -1.723 -5.600 6.442 1.00 77.06 90 VAL A CA 1
ATOM 701 C C . VAL A 1 90 ? -0.250 -6.007 6.419 1.00 77.06 90 VAL A C 1
ATOM 703 O O . VAL A 1 90 ? 0.385 -5.935 5.367 1.00 77.06 90 VAL A O 1
ATOM 706 N N . ALA A 1 91 ? 0.293 -6.512 7.532 1.00 81.25 91 ALA A N 1
ATOM 707 C CA . ALA A 1 91 ? 1.674 -6.990 7.586 1.00 81.25 91 ALA A CA 1
ATOM 708 C C . ALA A 1 91 ? 1.921 -8.139 6.595 1.00 81.25 91 ALA A C 1
ATOM 710 O O . ALA A 1 91 ? 2.898 -8.108 5.845 1.00 81.25 91 ALA A O 1
ATOM 711 N N . ARG A 1 92 ? 1.008 -9.119 6.523 1.00 78.94 92 ARG A N 1
ATOM 712 C CA . ARG A 1 92 ? 1.105 -10.236 5.569 1.00 78.94 92 ARG A CA 1
ATOM 713 C C . ARG A 1 92 ? 1.075 -9.764 4.118 1.00 78.94 92 ARG A C 1
ATOM 715 O O . ARG A 1 92 ? 1.903 -10.211 3.321 1.00 78.94 92 ARG A O 1
ATOM 722 N N . VAL A 1 93 ? 0.163 -8.855 3.774 1.00 75.75 93 VAL A N 1
ATOM 723 C CA . VAL A 1 93 ? 0.069 -8.289 2.419 1.00 75.75 93 VAL A CA 1
ATOM 724 C C . VAL A 1 93 ? 1.325 -7.488 2.079 1.00 75.75 93 VAL A C 1
ATOM 726 O O . VAL A 1 93 ? 1.878 -7.666 0.995 1.00 75.75 93 VAL A O 1
ATOM 729 N N . ALA A 1 94 ? 1.844 -6.686 3.012 1.00 74.56 94 ALA A N 1
ATOM 730 C CA . ALA A 1 94 ? 3.080 -5.932 2.822 1.00 74.56 94 ALA A CA 1
ATOM 731 C C . ALA A 1 94 ? 4.289 -6.852 2.582 1.00 74.56 94 ALA A C 1
ATOM 733 O O . ALA A 1 94 ? 5.068 -6.622 1.654 1.00 74.56 94 ALA A O 1
ATOM 734 N N . THR A 1 95 ? 4.433 -7.934 3.357 1.00 77.62 95 THR A N 1
ATOM 735 C CA . THR A 1 95 ? 5.499 -8.927 3.146 1.00 77.62 95 THR A CA 1
ATOM 736 C C . THR A 1 95 ? 5.393 -9.581 1.771 1.00 77.62 95 THR A C 1
ATOM 738 O O . THR A 1 95 ? 6.394 -9.668 1.059 1.00 77.62 95 THR A O 1
ATOM 741 N N . ARG A 1 96 ? 4.187 -9.992 1.360 1.00 73.94 96 ARG A N 1
ATOM 742 C CA . ARG A 1 96 ? 3.956 -10.590 0.037 1.00 73.94 96 ARG A CA 1
ATOM 743 C C . ARG A 1 96 ? 4.253 -9.603 -1.088 1.00 73.94 96 ARG A C 1
ATOM 745 O O . ARG A 1 96 ? 4.994 -9.942 -2.005 1.00 73.94 96 ARG A O 1
ATOM 752 N N . ALA A 1 97 ? 3.764 -8.369 -0.993 1.00 71.06 97 ALA A N 1
ATOM 753 C CA . ALA A 1 97 ? 4.032 -7.326 -1.978 1.00 71.06 97 ALA A CA 1
ATOM 754 C C . ALA A 1 97 ? 5.537 -7.042 -2.123 1.00 71.06 97 ALA A C 1
ATOM 756 O O . ALA A 1 97 ? 6.024 -6.868 -3.239 1.00 71.06 97 ALA A O 1
ATOM 757 N N . LEU A 1 98 ? 6.296 -7.054 -1.021 1.00 70.62 98 LEU A N 1
ATOM 758 C CA . LEU A 1 98 ? 7.754 -6.911 -1.053 1.00 70.62 98 LEU A CA 1
ATOM 759 C C . LEU A 1 98 ? 8.456 -8.108 -1.705 1.00 70.62 98 LEU A C 1
ATOM 761 O O . LEU A 1 98 ? 9.422 -7.907 -2.440 1.00 70.62 98 LEU A O 1
ATOM 765 N N . GLN A 1 99 ? 7.987 -9.334 -1.462 1.00 71.19 99 GLN A N 1
ATOM 766 C CA . GLN A 1 99 ? 8.517 -10.535 -2.117 1.00 71.19 99 GLN A CA 1
ATOM 767 C C . GLN A 1 99 ? 8.291 -10.487 -3.631 1.00 71.19 99 GLN A C 1
ATOM 769 O O . GLN A 1 99 ? 9.259 -10.554 -4.387 1.00 71.19 99 GLN A O 1
ATOM 774 N N . LEU A 1 100 ? 7.051 -10.238 -4.067 1.00 69.88 100 LEU A N 1
ATOM 775 C CA . LEU A 1 100 ? 6.713 -10.054 -5.481 1.00 69.88 100 LEU A CA 1
ATOM 776 C C . LEU A 1 100 ? 7.556 -8.937 -6.107 1.00 69.88 100 LEU A C 1
ATOM 778 O O . LEU A 1 100 ? 8.183 -9.119 -7.147 1.00 69.88 100 LEU A O 1
ATOM 782 N N . ARG A 1 101 ? 7.648 -7.780 -5.447 1.00 71.56 101 ARG A N 1
ATOM 783 C CA . ARG A 1 101 ?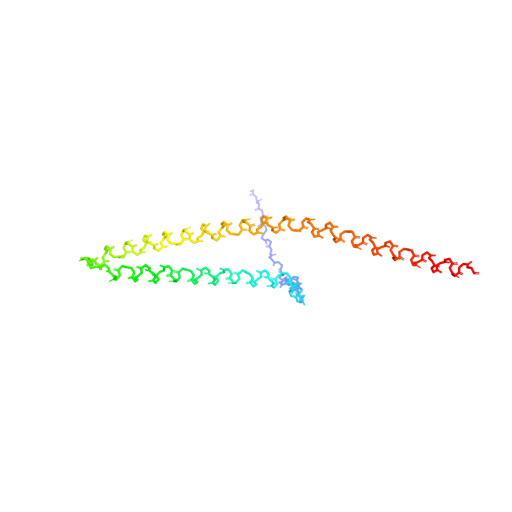 8.425 -6.645 -5.948 1.00 71.56 101 ARG A CA 1
ATOM 784 C C . ARG A 1 101 ? 9.903 -6.992 -6.159 1.00 71.56 101 ARG A C 1
ATOM 786 O O . ARG A 1 101 ? 10.464 -6.595 -7.178 1.00 71.56 101 ARG A O 1
ATOM 793 N N . ARG A 1 102 ? 10.514 -7.771 -5.260 1.00 67.88 102 ARG A N 1
ATOM 794 C CA . ARG A 1 102 ? 11.898 -8.258 -5.416 1.00 67.88 102 ARG A CA 1
ATOM 795 C C . ARG A 1 102 ? 12.047 -9.200 -6.610 1.00 67.88 102 ARG A C 1
ATOM 797 O O . ARG A 1 102 ? 12.982 -9.026 -7.388 1.00 67.88 102 ARG A O 1
ATOM 804 N N . GLU A 1 103 ? 11.121 -10.138 -6.788 1.00 70.00 103 GLU A N 1
ATOM 805 C CA . GLU A 1 103 ? 11.128 -11.075 -7.920 1.00 70.00 103 GLU A CA 1
ATOM 806 C C . GLU A 1 103 ? 10.995 -10.354 -9.273 1.00 70.00 103 GLU A C 1
ATOM 808 O O . GLU A 1 103 ? 11.701 -10.674 -10.233 1.00 70.00 103 GLU A O 1
ATOM 813 N N . TYR A 1 104 ? 10.146 -9.324 -9.352 1.00 67.19 104 TYR A N 1
ATOM 814 C CA . TYR A 1 104 ? 9.983 -8.528 -10.571 1.00 67.19 104 TYR A CA 1
ATOM 815 C C . TYR A 1 104 ? 11.158 -7.576 -10.829 1.00 67.19 104 TYR A C 1
ATOM 817 O O . TYR A 1 104 ? 11.565 -7.423 -11.982 1.00 67.19 104 TYR A O 1
ATOM 825 N N . GLN A 1 105 ? 11.750 -6.971 -9.793 1.00 68.56 105 GLN A N 1
ATOM 826 C CA . GLN A 1 105 ? 12.899 -6.073 -9.965 1.00 68.56 105 GLN A CA 1
ATOM 827 C C . GLN A 1 105 ? 14.128 -6.784 -10.530 1.00 68.56 105 GLN A C 1
ATOM 829 O O . GLN A 1 105 ? 14.791 -6.229 -11.402 1.00 68.56 105 GLN A O 1
ATOM 834 N N . GLN A 1 106 ? 14.374 -8.037 -10.142 1.00 68.25 106 GLN A N 1
ATOM 835 C CA . GLN A 1 106 ? 15.468 -8.827 -10.715 1.00 68.25 106 GLN A CA 1
ATOM 836 C C . GLN A 1 106 ? 15.295 -9.058 -12.224 1.00 68.25 106 GLN A C 1
ATOM 838 O O . GLN A 1 106 ? 16.255 -8.937 -12.989 1.00 68.25 106 GLN A O 1
ATOM 843 N N . ARG A 1 107 ? 14.064 -9.332 -12.674 1.00 71.75 107 ARG A N 1
ATOM 844 C CA . ARG A 1 107 ? 13.753 -9.490 -14.105 1.00 71.75 107 ARG A CA 1
ATOM 845 C C . ARG A 1 107 ? 13.876 -8.168 -14.861 1.00 71.75 107 ARG A C 1
ATOM 847 O O . ARG A 1 107 ? 14.421 -8.141 -15.964 1.00 71.75 107 ARG A O 1
ATOM 854 N N . TYR A 1 108 ? 13.423 -7.074 -14.254 1.00 72.94 108 TYR A N 1
ATOM 855 C CA . TYR A 1 108 ? 13.489 -5.743 -14.856 1.00 72.94 108 TYR A CA 1
ATOM 856 C C . TYR A 1 108 ? 14.931 -5.252 -15.019 1.00 72.94 108 TYR A C 1
ATOM 858 O O . TYR A 1 108 ? 15.285 -4.708 -16.065 1.00 72.94 108 TYR A O 1
ATOM 866 N N . ASP A 1 109 ? 15.787 -5.499 -14.028 1.00 73.69 109 ASP A N 1
ATOM 867 C CA . ASP A 1 109 ? 17.200 -5.126 -14.085 1.00 73.69 109 ASP A CA 1
ATOM 868 C C . ASP A 1 109 ? 17.953 -5.904 -15.167 1.00 73.69 109 ASP A C 1
ATOM 870 O O . ASP A 1 109 ? 18.802 -5.335 -15.855 1.00 73.69 109 ASP A O 1
ATOM 874 N N . ALA A 1 110 ? 17.622 -7.182 -15.375 1.00 76.69 110 ALA A N 1
ATOM 875 C CA . ALA A 1 110 ? 18.208 -7.977 -16.450 1.00 76.69 110 ALA A CA 1
ATOM 876 C C . ALA A 1 110 ? 17.823 -7.433 -17.838 1.00 76.69 110 ALA A C 1
ATOM 878 O O . ALA A 1 110 ? 18.688 -7.276 -18.704 1.00 76.69 110 ALA A O 1
ATOM 879 N N . LEU A 1 111 ? 16.547 -7.087 -18.038 1.00 81.19 111 LEU A N 1
ATOM 880 C CA . LEU A 1 111 ? 16.067 -6.495 -19.289 1.00 81.19 111 LEU A CA 1
ATOM 881 C C . LEU A 1 111 ? 16.689 -5.115 -19.527 1.00 81.19 111 LEU A C 1
ATOM 883 O O . LEU A 1 111 ? 17.186 -4.832 -20.615 1.00 81.19 111 LEU A O 1
ATOM 887 N N . ARG A 1 112 ? 16.751 -4.288 -18.479 1.00 85.88 112 ARG A N 1
ATOM 888 C CA . ARG A 1 112 ? 17.372 -2.964 -18.527 1.00 85.88 112 ARG A CA 1
ATOM 889 C C . ARG A 1 112 ? 18.849 -3.046 -18.895 1.00 85.88 112 ARG A C 1
ATOM 891 O O . ARG A 1 112 ? 19.294 -2.276 -19.739 1.00 85.88 112 ARG A O 1
ATOM 898 N N . ARG A 1 113 ? 19.606 -3.988 -18.323 1.00 84.88 113 ARG A N 1
ATOM 899 C CA . ARG A 1 113 ? 21.015 -4.207 -18.694 1.00 84.88 113 ARG A CA 1
ATOM 900 C C . ARG A 1 113 ? 21.157 -4.605 -20.157 1.00 84.88 113 ARG A C 1
ATOM 902 O O . ARG A 1 113 ? 22.009 -4.048 -20.834 1.00 84.88 113 ARG A O 1
ATOM 909 N N . ARG A 1 114 ? 20.311 -5.512 -20.659 1.00 87.81 114 ARG A N 1
ATOM 910 C CA . ARG A 1 114 ? 20.337 -5.922 -22.074 1.00 87.81 114 ARG A CA 1
ATOM 911 C C . ARG A 1 114 ? 20.077 -4.746 -23.011 1.00 87.81 114 ARG A C 1
ATOM 913 O O . ARG A 1 114 ? 20.822 -4.568 -23.967 1.00 87.81 114 ARG A O 1
ATOM 920 N N . VAL A 1 115 ? 19.077 -3.921 -22.706 1.00 89.50 115 VAL A N 1
ATOM 921 C CA . VAL A 1 115 ? 18.767 -2.718 -23.494 1.00 89.50 115 VAL A CA 1
ATOM 922 C C . VAL A 1 115 ? 19.913 -1.707 -23.438 1.00 89.50 115 VAL A C 1
ATOM 924 O O . VAL A 1 115 ? 20.295 -1.178 -24.474 1.00 89.50 115 VAL A O 1
ATOM 927 N N . LEU A 1 116 ? 20.505 -1.470 -22.263 1.00 91.62 116 LEU A N 1
ATOM 928 C CA . LEU A 1 116 ? 21.647 -0.559 -22.130 1.00 91.62 116 LEU A CA 1
ATOM 929 C C . LEU A 1 116 ? 22.877 -1.056 -22.898 1.00 91.62 116 LEU A C 1
ATOM 931 O O . LEU A 1 116 ? 23.512 -0.266 -23.586 1.00 91.62 116 LEU A O 1
ATOM 935 N N . VAL A 1 117 ? 23.191 -2.353 -22.829 1.00 93.25 117 VAL A N 1
ATOM 936 C CA . VAL A 1 117 ? 24.303 -2.946 -23.589 1.00 93.25 117 VAL A CA 1
ATOM 937 C C . VAL A 1 117 ? 24.050 -2.843 -25.092 1.00 93.25 117 VAL A C 1
ATOM 939 O O . VAL A 1 117 ? 24.944 -2.428 -25.821 1.00 93.25 117 VAL A O 1
ATOM 942 N N . ALA A 1 118 ? 22.837 -3.152 -25.558 1.00 92.25 118 ALA A N 1
ATOM 943 C CA . ALA A 1 118 ? 22.481 -3.023 -26.970 1.00 92.25 118 ALA A CA 1
ATOM 944 C C . ALA A 1 118 ? 22.557 -1.566 -27.457 1.00 92.25 118 ALA A C 1
ATOM 946 O O . ALA A 1 118 ? 23.092 -1.305 -28.532 1.00 92.25 118 ALA A O 1
ATOM 947 N N . ALA A 1 119 ? 22.078 -0.611 -26.654 1.00 90.44 119 ALA A N 1
ATOM 948 C CA . ALA A 1 119 ? 22.153 0.812 -26.970 1.00 90.44 119 ALA A CA 1
ATOM 949 C C . ALA A 1 119 ? 23.606 1.308 -27.039 1.00 90.44 119 ALA A C 1
ATOM 951 O O . ALA A 1 119 ? 23.973 2.001 -27.984 1.00 90.44 119 ALA A O 1
ATOM 952 N N . LEU A 1 120 ? 24.448 0.916 -26.076 1.00 94.50 120 LEU A N 1
ATOM 953 C CA . LEU A 1 120 ? 25.874 1.245 -26.087 1.00 94.50 120 LEU A CA 1
ATOM 954 C C . LEU A 1 120 ? 26.587 0.623 -27.292 1.00 94.50 120 LEU A C 1
ATOM 956 O O . LEU A 1 120 ? 27.343 1.318 -27.961 1.00 94.50 120 LEU A O 1
ATOM 960 N N . ALA A 1 121 ? 26.301 -0.640 -27.616 1.00 93.62 121 ALA A N 1
ATOM 961 C CA . ALA A 1 121 ? 26.863 -1.310 -28.786 1.00 93.62 121 ALA A CA 1
ATOM 962 C C . ALA A 1 121 ? 26.489 -0.586 -30.092 1.00 93.62 121 ALA A C 1
ATOM 964 O O . ALA A 1 121 ? 27.365 -0.298 -30.909 1.00 93.62 121 ALA A O 1
ATOM 965 N N . LEU A 1 122 ? 25.217 -0.209 -30.261 1.00 95.12 122 LEU A N 1
ATOM 966 C CA . LEU A 1 122 ? 24.755 0.579 -31.408 1.00 95.12 122 LEU A CA 1
ATOM 967 C C . LEU A 1 122 ? 25.458 1.935 -31.505 1.00 95.12 122 LEU A C 1
ATOM 969 O O . LEU A 1 122 ? 25.920 2.303 -32.582 1.00 95.12 122 LEU A O 1
ATOM 973 N N . LEU A 1 123 ? 25.587 2.657 -30.389 1.00 95.75 123 LEU A N 1
ATOM 974 C CA . LEU A 1 123 ? 26.311 3.929 -30.356 1.00 95.75 123 LEU A CA 1
ATOM 975 C C . LEU A 1 123 ? 27.779 3.747 -30.751 1.00 95.75 123 LEU A C 1
ATOM 977 O O . LEU A 1 123 ? 28.278 4.496 -31.586 1.00 95.75 123 LEU A O 1
ATOM 981 N N . THR A 1 124 ? 28.461 2.731 -30.215 1.00 93.81 124 THR A N 1
ATOM 982 C CA . THR A 1 124 ? 29.855 2.448 -30.590 1.00 93.81 124 THR A CA 1
ATOM 983 C C . THR A 1 124 ? 29.995 2.087 -32.067 1.00 93.81 124 THR A C 1
ATOM 985 O O . THR A 1 124 ? 30.909 2.579 -32.723 1.00 93.81 124 THR A O 1
ATOM 988 N N . ALA A 1 125 ? 29.067 1.300 -32.620 1.00 94.56 125 ALA A N 1
ATOM 989 C CA . ALA A 1 125 ? 29.066 0.943 -34.034 1.00 94.56 125 ALA A CA 1
ATOM 990 C C . ALA A 1 125 ? 28.853 2.172 -34.932 1.00 94.56 125 ALA A C 1
ATOM 992 O O . ALA A 1 125 ? 29.571 2.337 -35.915 1.00 94.56 125 ALA A O 1
ATOM 993 N N . LEU A 1 126 ? 27.922 3.063 -34.573 1.00 95.88 126 LEU A N 1
ATOM 994 C CA . LEU A 1 126 ? 27.678 4.315 -35.296 1.00 95.88 126 LEU A CA 1
ATOM 995 C C . LEU A 1 126 ? 28.893 5.247 -35.261 1.00 95.88 126 LEU A C 1
ATOM 997 O O . LEU A 1 126 ? 29.247 5.824 -36.286 1.00 95.88 126 LEU A O 1
ATOM 1001 N N . VAL A 1 127 ? 29.555 5.372 -34.108 1.00 96.00 127 VAL A N 1
ATOM 1002 C CA . VAL A 1 127 ? 30.776 6.180 -33.969 1.00 96.00 127 VAL A CA 1
ATOM 1003 C C . VAL A 1 127 ? 31.909 5.612 -34.824 1.00 96.00 127 VAL A C 1
ATOM 1005 O O . VAL A 1 127 ? 32.560 6.371 -35.536 1.00 96.00 127 VAL A O 1
ATOM 1008 N N . LEU A 1 128 ? 32.118 4.292 -34.803 1.00 95.31 128 LEU A N 1
ATOM 1009 C CA . LEU A 1 128 ? 33.133 3.635 -35.632 1.00 95.31 128 LEU A CA 1
ATOM 1010 C C . LEU A 1 128 ? 32.844 3.792 -37.124 1.00 95.31 128 LEU A C 1
ATOM 1012 O O . LEU A 1 128 ? 33.758 4.098 -37.883 1.00 95.31 128 LEU A O 1
ATOM 1016 N N . LEU A 1 129 ? 31.585 3.626 -37.538 1.00 95.56 129 LEU A N 1
ATOM 1017 C CA . LEU A 1 129 ? 31.165 3.825 -38.924 1.00 95.56 129 LEU A CA 1
ATOM 1018 C C . LEU A 1 129 ? 31.440 5.262 -39.377 1.00 95.56 129 LEU A C 1
ATOM 1020 O O . LEU A 1 129 ? 31.995 5.475 -40.449 1.00 95.56 129 LEU A O 1
ATOM 1024 N N . ASN A 1 130 ? 31.090 6.242 -38.543 1.00 95.94 1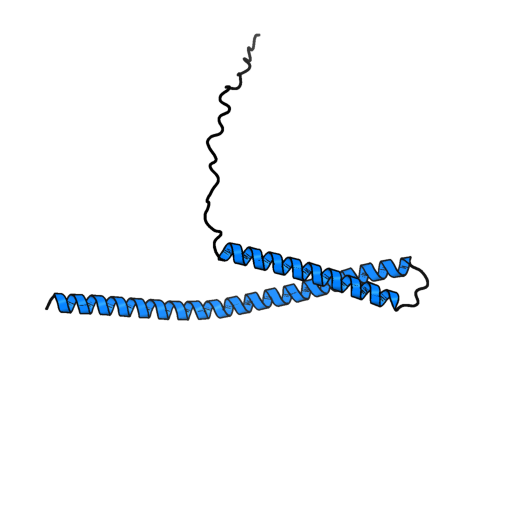30 ASN A N 1
ATOM 1025 C CA . ASN A 1 130 ? 31.328 7.649 -38.835 1.00 95.94 130 ASN A CA 1
ATOM 1026 C C . ASN A 1 130 ? 32.832 7.966 -38.915 1.00 95.94 130 ASN A C 1
ATOM 1028 O O . ASN A 1 130 ? 33.275 8.638 -39.839 1.00 95.94 130 ASN A O 1
ATOM 1032 N N . ALA A 1 131 ? 33.642 7.422 -38.003 1.00 93.44 131 ALA A N 1
ATOM 1033 C CA . ALA A 1 131 ? 35.096 7.563 -38.053 1.00 93.44 131 ALA A CA 1
ATOM 1034 C C . ALA A 1 131 ? 35.697 6.938 -39.325 1.00 93.44 131 ALA A C 1
ATOM 1036 O O . ALA A 1 131 ? 36.567 7.540 -39.945 1.00 93.44 131 ALA A O 1
ATOM 1037 N N . LEU A 1 132 ? 35.204 5.769 -39.744 1.00 93.38 132 LEU A N 1
ATOM 1038 C CA . LEU A 1 132 ? 35.590 5.114 -40.999 1.00 93.38 132 LEU A CA 1
ATOM 1039 C C . LEU A 1 132 ? 35.204 5.936 -42.230 1.00 93.38 132 LEU A C 1
ATOM 1041 O O . LEU A 1 132 ? 35.975 5.981 -43.181 1.00 93.38 132 LEU A O 1
ATOM 1045 N N . LEU A 1 133 ? 34.032 6.576 -42.214 1.00 92.44 133 LEU A N 1
ATOM 1046 C CA . LEU A 1 133 ? 33.587 7.469 -43.285 1.00 92.44 133 LEU A CA 1
ATOM 1047 C C . LEU A 1 133 ? 34.424 8.748 -43.359 1.00 92.44 133 LEU A C 1
ATOM 1049 O O . LEU A 1 133 ? 34.686 9.214 -44.455 1.00 92.44 133 LEU A O 1
ATOM 1053 N N . LEU A 1 134 ? 34.851 9.302 -42.222 1.00 89.50 134 LEU A N 1
ATOM 1054 C CA . LEU A 1 134 ? 35.735 10.474 -42.180 1.00 89.50 134 LEU A CA 1
ATOM 1055 C C . LEU A 1 134 ? 37.187 10.143 -42.550 1.00 89.50 134 LEU A C 1
ATOM 1057 O O . LEU A 1 134 ? 37.920 11.019 -42.997 1.00 89.50 134 LEU A O 1
ATOM 1061 N N . ALA A 1 135 ? 37.615 8.900 -42.320 1.00 85.00 135 ALA A N 1
ATOM 1062 C CA . ALA A 1 135 ? 38.953 8.421 -42.658 1.00 85.00 135 ALA A CA 1
ATOM 1063 C C . ALA A 1 135 ? 39.090 7.960 -44.121 1.00 85.00 135 ALA A C 1
ATOM 1065 O O . ALA A 1 135 ? 40.202 7.640 -44.545 1.00 85.00 135 ALA A O 1
ATOM 1066 N N . ARG A 1 136 ? 37.982 7.880 -44.864 1.00 73.06 136 ARG A N 1
ATOM 1067 C CA . ARG A 1 136 ? 37.917 7.440 -46.260 1.00 73.06 136 ARG A CA 1
ATOM 1068 C C . ARG A 1 136 ? 37.710 8.626 -47.192 1.00 73.06 136 ARG A C 1
ATOM 1070 O O . ARG A 1 136 ? 38.287 8.570 -48.298 1.00 73.06 136 ARG A O 1
#

Secondary structure (DSSP, 8-state):
-------PPPPS---------S------HHHHHHHHHHHHHHHHHHHHHHHHHHHHHHHHHTS--S-HHHHHHHHHHHHHHHHHHHHHHHHHHHHHHHHHHHHHHHHHHHHHHHHHHHHHHHHHHHHHHHHHHH--

Nearest PDB structures (foldseek):
  8b6f-assembly1_AU  TM=8.006E-01  e=6.533E+00  Tetrahymena thermophila SB210

pLDDT: mean 76.21, std 13.15, range [44.22, 96.0]

Solvent-accessible surface area (backbone atoms only — not comparable to full-atom values): 8068 Å² total; per-residue (Å²): 141,86,80,86,81,78,82,83,76,84,77,87,76,86,69,76,77,85,76,74,73,82,70,96,62,77,75,51,72,66,56,52,51,52,51,50,55,51,50,53,53,50,52,53,51,49,53,51,52,54,49,38,44,51,54,26,52,56,56,51,68,73,46,97,68,94,49,72,70,63,44,54,54,50,31,55,51,46,30,52,52,46,52,53,52,53,50,53,51,52,51,52,50,51,53,49,52,52,51,53,49,53,63,51,48,58,56,50,52,54,52,49,49,54,51,51,53,52,52,51,51,50,52,53,51,51,51,51,51,51,51,53,60,75,75,102

Organism: NCBI:txid285578